Protein AF-A0A5A9W1K5-F1 (afdb_monomer)

Mean predicted aligned error: 18.34 Å

pLDDT: mean 73.05, std 19.68, range [39.56, 97.56]

Radius of gyration: 26.28 Å; Cα contacts (8 Å, |Δi|>4): 5; chains: 1; bounding box: 62×67×50 Å

Sequence (97 aa):
MNKVAFLPVAILVALSLGIASNTSAQTPSEHGLLKNKPLTQSEVWLRMQREGQQASPYIQQPSLKERERSFQRWLDSYQYPIPDNFDQKQGGSFSQN

InterPro domains:
  IPR022053 Protein of unknown function DUF3613 [PF12266] (35-90)

Solvent-accessible surface area (backbone atoms only — not comparable to full-atom values): 7142 Å² total; per-residue (Å²): 137,86,85,84,86,87,83,81,91,77,84,76,83,81,83,81,86,77,89,79,87,83,86,74,88,84,78,94,76,93,77,75,101,62,88,79,65,79,74,49,72,64,58,50,51,52,50,40,58,74,71,43,76,77,59,73,90,69,82,84,75,75,51,74,69,54,49,50,53,52,50,50,54,55,59,52,53,74,74,54,78,81,70,96,66,82,64,70,85,74,51,80,85,83,82,85,128

Structure (mmCIF, N/CA/C/O backbone):
data_AF-A0A5A9W1K5-F1
#
_entry.id   AF-A0A5A9W1K5-F1
#
loop_
_atom_site.group_PDB
_atom_site.id
_atom_site.type_symbol
_atom_site.label_atom_id
_atom_site.label_alt_id
_atom_site.label_comp_id
_atom_site.label_asym_id
_atom_site.label_entity_id
_atom_site.label_seq_id
_atom_site.pdbx_PDB_ins_code
_atom_site.Cartn_x
_atom_site.Cartn_y
_atom_site.Cartn_z
_atom_site.occupancy
_atom_site.B_iso_or_equiv
_atom_site.auth_seq_id
_atom_site.auth_comp_id
_atom_site.auth_asym_id
_atom_site.auth_atom_id
_atom_site.pdbx_PDB_model_num
ATOM 1 N N . MET A 1 1 ? 13.394 49.234 17.617 1.00 39.56 1 MET A N 1
ATOM 2 C CA . MET A 1 1 ? 12.549 48.082 18.006 1.00 39.56 1 MET A CA 1
ATOM 3 C C . MET A 1 1 ? 12.549 47.123 16.834 1.00 39.56 1 MET A C 1
ATOM 5 O O . MET A 1 1 ? 12.266 47.533 15.714 1.00 39.56 1 MET A O 1
ATOM 9 N N . ASN A 1 2 ? 13.066 45.924 17.077 1.00 41.09 2 ASN A N 1
ATOM 10 C CA . ASN A 1 2 ? 13.806 45.142 16.092 1.00 41.09 2 ASN A CA 1
ATOM 11 C C . ASN A 1 2 ? 12.880 44.239 15.275 1.00 41.09 2 ASN A C 1
ATOM 13 O O . ASN A 1 2 ? 12.024 43.552 15.826 1.00 41.09 2 ASN A O 1
ATOM 17 N N . LYS A 1 3 ? 13.072 44.259 13.954 1.00 49.94 3 LYS A N 1
ATOM 18 C CA . LYS A 1 3 ? 12.385 43.408 12.982 1.00 49.94 3 LYS A CA 1
ATOM 19 C C . LYS A 1 3 ? 13.081 42.045 12.968 1.00 49.94 3 LYS A C 1
ATOM 21 O O . LYS A 1 3 ? 14.277 41.997 12.698 1.00 49.94 3 LYS A O 1
ATOM 26 N N . VAL A 1 4 ? 12.360 40.959 13.239 1.00 58.03 4 VAL A N 1
ATOM 27 C CA . VAL A 1 4 ? 12.860 39.591 13.023 1.00 58.03 4 VAL A CA 1
ATOM 28 C C . VAL A 1 4 ? 12.336 39.090 11.684 1.00 58.03 4 VAL A C 1
ATOM 30 O O . VAL A 1 4 ? 11.137 38.905 11.494 1.00 58.03 4 VAL A O 1
ATOM 33 N N . ALA A 1 5 ? 13.265 38.956 10.743 1.00 53.41 5 ALA A N 1
ATOM 34 C CA . ALA A 1 5 ? 13.068 38.369 9.431 1.00 53.41 5 ALA A CA 1
ATOM 35 C C . ALA A 1 5 ? 13.050 36.837 9.543 1.00 53.41 5 ALA A C 1
ATOM 37 O O . ALA A 1 5 ? 13.918 36.259 10.191 1.00 53.41 5 ALA A O 1
ATOM 38 N N . PHE A 1 6 ? 12.099 36.187 8.876 1.00 54.22 6 PHE A N 1
ATOM 39 C CA . PHE A 1 6 ? 12.091 34.741 8.666 1.00 54.22 6 PHE A CA 1
ATOM 40 C C . PHE A 1 6 ? 11.853 34.460 7.190 1.00 54.22 6 PHE A C 1
ATOM 42 O O . PHE A 1 6 ? 10.749 34.678 6.714 1.00 54.22 6 PHE A O 1
ATOM 49 N N . LEU A 1 7 ? 12.886 33.982 6.501 1.00 43.25 7 LEU A N 1
ATOM 50 C CA . LEU A 1 7 ? 12.886 33.233 5.235 1.00 43.25 7 LEU A CA 1
ATOM 51 C C . LEU A 1 7 ? 14.323 32.676 5.069 1.00 43.25 7 LEU A C 1
ATOM 53 O O . LEU A 1 7 ? 15.249 33.296 5.596 1.00 43.25 7 LEU A O 1
ATOM 57 N N . PRO A 1 8 ? 14.601 31.653 4.239 1.00 47.78 8 PRO A N 1
ATOM 58 C CA . PRO A 1 8 ? 13.813 30.475 3.847 1.00 47.78 8 PRO A CA 1
ATOM 59 C C . PRO A 1 8 ? 14.668 29.177 3.890 1.00 47.78 8 PRO A C 1
ATOM 61 O O . PRO A 1 8 ? 15.855 29.204 3.574 1.00 47.78 8 PRO A O 1
ATOM 64 N N . VAL A 1 9 ? 14.093 28.002 4.178 1.00 42.78 9 VAL A N 1
ATOM 65 C CA . VAL A 1 9 ? 14.797 26.727 3.905 1.00 42.78 9 VAL A CA 1
ATOM 66 C C . VAL A 1 9 ? 14.386 26.239 2.521 1.00 42.78 9 VAL A C 1
ATOM 68 O O . VAL A 1 9 ? 13.379 25.560 2.342 1.00 42.78 9 VAL A O 1
ATOM 71 N N . ALA A 1 10 ? 15.169 26.664 1.533 1.00 43.44 10 ALA A N 1
ATOM 72 C CA . ALA A 1 10 ? 15.159 26.134 0.181 1.00 43.44 10 ALA A CA 1
ATOM 73 C C . ALA A 1 10 ? 15.711 24.698 0.192 1.00 43.44 10 ALA A C 1
ATOM 75 O O . ALA A 1 10 ? 16.857 24.466 0.575 1.00 43.44 10 ALA A O 1
ATOM 76 N N . ILE A 1 11 ? 14.893 23.733 -0.231 1.00 46.59 11 ILE A N 1
ATOM 77 C CA . ILE A 1 11 ? 15.328 22.357 -0.485 1.00 46.59 11 ILE A CA 1
ATOM 78 C C . ILE A 1 11 ? 16.075 22.364 -1.824 1.00 46.59 11 ILE A C 1
ATOM 80 O O . ILE A 1 11 ? 15.473 22.440 -2.894 1.00 46.59 11 ILE A O 1
ATOM 84 N N . LEU A 1 12 ? 17.405 22.355 -1.746 1.00 42.00 12 LEU A N 1
ATOM 85 C CA . LEU A 1 12 ? 18.311 22.236 -2.885 1.00 42.00 12 LEU A CA 1
ATOM 86 C C . LEU A 1 12 ? 18.260 20.811 -3.450 1.00 42.00 12 LEU A C 1
ATOM 88 O O . LEU A 1 12 ? 18.691 19.854 -2.810 1.00 42.00 12 LEU A O 1
ATOM 92 N N . VAL A 1 13 ? 17.763 20.692 -4.681 1.00 48.84 13 VAL A N 1
ATOM 93 C CA . VAL A 1 13 ? 17.937 19.520 -5.545 1.00 48.84 13 VAL A CA 1
ATOM 94 C C . VAL A 1 13 ? 19.413 19.440 -5.939 1.00 48.84 13 VAL A C 1
ATOM 96 O O . VAL A 1 13 ? 19.884 20.221 -6.763 1.00 48.84 13 VAL A O 1
ATOM 99 N N . ALA A 1 14 ? 20.155 18.504 -5.350 1.00 44.12 14 ALA A N 1
ATOM 100 C CA . ALA A 1 14 ? 21.509 18.172 -5.782 1.00 44.12 14 ALA A CA 1
ATOM 101 C C . ALA A 1 14 ? 21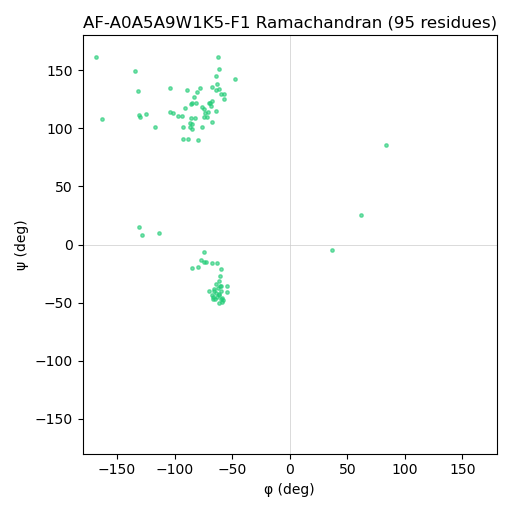.446 17.087 -6.868 1.00 44.12 14 ALA A C 1
ATOM 103 O O . ALA A 1 14 ? 21.434 15.891 -6.586 1.00 44.12 14 ALA A O 1
ATOM 104 N N . LEU A 1 15 ? 21.385 17.528 -8.125 1.00 48.62 15 LEU A N 1
ATOM 105 C CA . LEU A 1 15 ? 21.636 16.708 -9.307 1.00 48.62 15 LEU A CA 1
ATOM 106 C C . LEU A 1 15 ? 23.161 16.577 -9.476 1.00 48.62 15 LEU A C 1
ATOM 108 O O . LEU A 1 15 ? 23.791 17.421 -10.110 1.00 48.62 15 LEU A O 1
ATOM 112 N N . SER A 1 16 ? 23.778 15.560 -8.868 1.00 52.91 16 SER A N 1
ATOM 113 C CA . SER A 1 16 ? 25.203 15.266 -9.063 1.00 52.91 16 SER A CA 1
ATOM 114 C C . SER A 1 16 ? 25.408 14.369 -10.286 1.00 52.91 16 SER A C 1
ATOM 116 O O . SER A 1 16 ? 25.214 13.155 -10.268 1.00 52.91 16 SER A O 1
ATOM 118 N N . LEU A 1 17 ? 25.825 15.011 -11.374 1.00 57.94 17 LEU A N 1
ATOM 119 C CA . LEU A 1 17 ? 26.365 14.392 -12.575 1.00 57.94 17 LEU A CA 1
ATOM 120 C C . LEU A 1 17 ? 27.768 13.837 -12.266 1.00 57.94 17 LEU A C 1
ATOM 122 O O . LEU A 1 17 ? 28.707 14.603 -12.062 1.00 57.94 17 LEU A O 1
ATOM 126 N N . GLY A 1 18 ? 27.912 12.512 -12.216 1.00 46.16 18 GLY A N 1
ATOM 127 C CA . GLY A 1 18 ? 29.198 11.827 -12.066 1.00 46.16 18 GLY A CA 1
ATOM 128 C C . GLY A 1 18 ? 29.497 10.964 -13.286 1.00 46.16 18 GLY A C 1
ATOM 129 O O . GLY A 1 18 ? 28.961 9.866 -13.410 1.00 46.16 18 GLY A O 1
ATOM 130 N N . ILE A 1 19 ? 30.347 11.452 -14.191 1.00 54.34 19 ILE A N 1
ATOM 131 C CA . ILE A 1 19 ? 30.910 10.651 -15.285 1.00 54.34 19 ILE A CA 1
ATOM 132 C C . ILE A 1 19 ? 32.164 9.966 -14.730 1.00 54.34 19 ILE A C 1
ATOM 134 O O . ILE A 1 19 ? 33.188 10.617 -14.541 1.00 54.34 19 ILE A O 1
ATOM 138 N N . ALA A 1 20 ? 32.084 8.665 -14.447 1.00 53.56 20 ALA A N 1
ATOM 139 C CA . ALA A 1 20 ? 33.247 7.837 -14.138 1.00 53.56 20 ALA A CA 1
ATOM 140 C C . ALA A 1 20 ? 33.579 6.964 -15.358 1.00 53.56 20 ALA A C 1
ATOM 142 O O . ALA A 1 20 ? 32.792 6.109 -15.763 1.00 53.56 20 ALA A O 1
ATOM 143 N N . SER A 1 21 ? 34.737 7.219 -15.967 1.00 51.03 21 SER A N 1
ATOM 144 C CA . SER A 1 21 ? 35.294 6.409 -17.050 1.00 51.03 21 SER A CA 1
ATOM 145 C C . SER A 1 21 ? 35.840 5.101 -16.478 1.00 51.03 21 SER A C 1
ATOM 147 O O . SER A 1 21 ? 36.866 5.098 -15.801 1.00 51.03 21 SER A O 1
ATOM 149 N N . ASN A 1 22 ? 35.182 3.982 -16.771 1.00 59.78 22 ASN A N 1
ATOM 150 C CA . ASN A 1 22 ? 35.653 2.661 -16.366 1.00 59.78 22 ASN A CA 1
ATOM 151 C C . ASN A 1 22 ? 36.497 2.072 -17.507 1.00 59.78 22 ASN A C 1
ATOM 153 O O . ASN A 1 22 ? 35.939 1.581 -18.485 1.00 59.78 22 ASN A O 1
ATOM 157 N N . THR A 1 23 ? 37.830 2.115 -17.395 1.00 55.34 23 THR A N 1
ATOM 158 C CA . THR A 1 23 ? 38.700 1.222 -18.176 1.00 55.34 23 THR A CA 1
ATOM 159 C C . THR A 1 23 ? 38.991 0.002 -17.309 1.00 55.34 23 THR A C 1
ATOM 161 O O . THR A 1 23 ? 39.658 0.093 -16.280 1.00 55.34 23 THR A O 1
ATOM 164 N N . SER A 1 24 ? 38.437 -1.144 -17.685 1.00 54.38 24 SER A N 1
ATOM 165 C CA . SER A 1 24 ? 38.762 -2.437 -17.090 1.00 54.38 24 SER A CA 1
ATOM 166 C C . SER A 1 24 ? 39.188 -3.380 -18.210 1.00 54.38 24 SER A C 1
ATOM 168 O O . SER A 1 24 ? 38.411 -3.729 -19.098 1.00 54.38 24 SER A O 1
ATOM 170 N N . ALA A 1 25 ? 40.473 -3.733 -18.183 1.00 44.31 25 ALA A N 1
ATOM 171 C CA . ALA A 1 25 ? 41.087 -4.697 -19.082 1.00 44.31 25 ALA A CA 1
ATOM 172 C C . ALA A 1 25 ? 40.397 -6.065 -18.942 1.00 44.31 25 ALA A C 1
ATOM 174 O O . ALA A 1 25 ? 40.192 -6.566 -17.836 1.00 44.31 25 ALA A O 1
ATOM 175 N N . GLN A 1 26 ? 40.010 -6.639 -20.079 1.00 49.62 26 GLN A N 1
ATOM 176 C CA . GLN A 1 26 ? 39.248 -7.880 -20.192 1.00 49.62 26 GLN A CA 1
ATOM 177 C C . GLN A 1 26 ? 40.160 -9.103 -20.032 1.00 49.62 26 GLN A C 1
ATOM 179 O O . GLN A 1 26 ? 41.174 -9.212 -2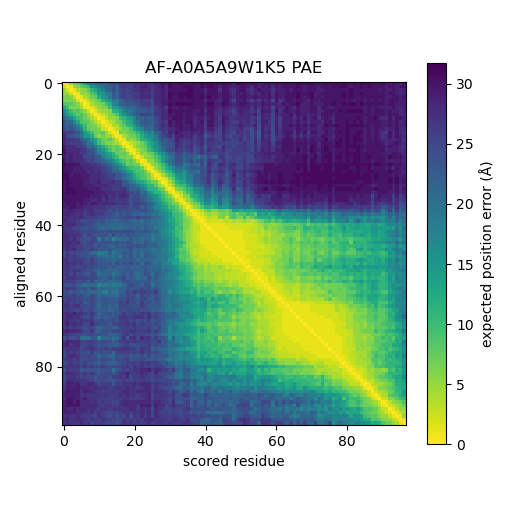0.718 1.00 49.62 26 GLN A O 1
ATOM 184 N N . THR A 1 27 ? 39.763 -10.061 -19.191 1.00 44.88 27 THR A N 1
ATOM 185 C CA . THR A 1 27 ? 40.246 -11.449 -19.253 1.00 44.88 27 THR A CA 1
ATOM 186 C C . THR A 1 27 ? 39.162 -12.339 -19.878 1.00 44.88 27 THR A C 1
ATOM 188 O O . THR A 1 27 ? 37.980 -12.202 -19.540 1.00 44.88 27 THR A O 1
ATOM 191 N N . PRO A 1 28 ? 39.513 -13.227 -20.828 1.00 50.00 28 PRO A N 1
ATOM 192 C CA . PRO A 1 28 ? 38.537 -13.943 -21.632 1.00 50.00 28 PRO A CA 1
ATOM 193 C C . PRO A 1 28 ? 38.082 -15.207 -20.899 1.00 50.00 28 PRO A C 1
ATOM 195 O O . PRO A 1 28 ? 38.871 -16.091 -20.584 1.00 50.00 28 PRO A O 1
ATOM 198 N N . SER A 1 29 ? 36.784 -15.305 -20.639 1.00 50.38 29 SER A N 1
ATOM 199 C CA . SER A 1 29 ? 36.126 -16.574 -20.332 1.00 50.38 29 SER A CA 1
ATOM 200 C C . SER A 1 29 ? 34.890 -16.673 -21.213 1.00 50.38 29 SER A C 1
ATOM 202 O O . SER A 1 29 ? 33.951 -15.879 -21.113 1.00 50.38 29 SER A O 1
ATOM 204 N N . GLU A 1 30 ? 34.935 -17.606 -22.154 1.00 53.00 30 GLU A N 1
ATOM 205 C CA . GLU A 1 30 ? 33.886 -17.857 -23.131 1.00 53.00 30 GLU A CA 1
ATOM 206 C C . GLU A 1 30 ? 32.704 -18.564 -22.472 1.00 53.00 30 GLU A C 1
ATOM 208 O O . GLU A 1 30 ? 32.849 -19.675 -21.991 1.00 53.00 30 GLU A O 1
ATOM 213 N N . HIS A 1 31 ? 31.543 -17.903 -22.444 1.00 44.16 31 HIS A N 1
ATOM 214 C CA . HIS A 1 31 ? 30.219 -18.528 -22.348 1.00 44.16 31 HIS A CA 1
ATOM 215 C C . HIS A 1 31 ? 29.158 -17.490 -22.775 1.00 44.16 31 HIS A C 1
ATOM 217 O O . HIS A 1 31 ? 28.900 -16.526 -22.055 1.00 44.16 31 HIS A O 1
ATOM 223 N N . GLY A 1 32 ? 28.572 -17.703 -23.963 1.00 50.22 32 GLY A N 1
ATOM 224 C CA . GLY A 1 32 ? 27.183 -17.367 -24.315 1.00 50.22 32 GLY A CA 1
ATOM 225 C C . GLY A 1 32 ? 26.839 -15.940 -24.767 1.00 50.22 32 GLY A C 1
ATOM 226 O O . GLY A 1 32 ? 26.370 -15.157 -23.953 1.00 50.22 32 GLY A O 1
ATOM 227 N N . LEU A 1 33 ? 27.011 -15.656 -26.070 1.00 58.75 33 LEU A N 1
ATOM 228 C CA . LEU A 1 33 ? 26.265 -14.785 -27.025 1.00 58.75 33 LEU A CA 1
ATOM 229 C C . LEU A 1 33 ? 25.626 -13.425 -26.631 1.00 58.75 33 LEU A C 1
ATOM 231 O O . LEU A 1 33 ? 25.157 -12.721 -27.519 1.00 58.75 33 LEU A O 1
ATOM 235 N N . LEU A 1 34 ? 25.627 -12.994 -25.372 1.00 55.47 34 LEU A N 1
ATOM 236 C CA . LEU A 1 34 ? 25.018 -11.736 -24.910 1.00 55.47 34 LEU A CA 1
ATOM 237 C C . LEU A 1 34 ? 25.965 -10.904 -24.034 1.00 55.47 34 LEU A C 1
ATOM 239 O O . LEU A 1 34 ? 25.525 -9.983 -23.352 1.00 55.47 34 LEU A O 1
ATOM 243 N N . LYS A 1 35 ? 27.269 -11.204 -24.030 1.00 52.22 35 LYS A N 1
ATOM 244 C CA . LYS A 1 35 ? 28.216 -10.563 -23.101 1.00 52.22 35 LYS A CA 1
ATOM 245 C C . LYS A 1 35 ? 28.449 -9.066 -23.347 1.00 52.22 35 LYS A C 1
ATOM 247 O O . LYS A 1 35 ? 28.933 -8.392 -22.444 1.00 52.22 35 LYS A O 1
ATOM 252 N N . ASN A 1 36 ? 28.067 -8.532 -24.511 1.00 58.19 36 ASN A N 1
ATOM 253 C CA . ASN A 1 36 ? 28.484 -7.187 -24.927 1.00 58.19 36 ASN A CA 1
ATOM 254 C C . ASN A 1 36 ? 27.326 -6.268 -25.351 1.00 58.19 36 ASN A C 1
ATOM 256 O O . ASN A 1 36 ? 27.583 -5.182 -25.868 1.00 58.19 36 ASN A O 1
ATOM 260 N N . LYS A 1 37 ? 26.057 -6.660 -25.156 1.00 68.38 37 LYS A N 1
ATOM 261 C CA . LYS A 1 37 ? 24.951 -5.718 -25.376 1.00 68.38 37 LYS A CA 1
ATOM 262 C C . LYS A 1 37 ? 24.919 -4.760 -24.178 1.00 68.38 37 LYS A C 1
ATOM 264 O O . LYS A 1 37 ? 24.719 -5.239 -23.058 1.00 68.38 37 LYS A O 1
ATOM 269 N N . PRO A 1 38 ? 25.113 -3.441 -24.367 1.00 72.25 38 PRO A N 1
ATOM 270 C CA . PRO A 1 38 ? 24.872 -2.499 -23.286 1.00 72.25 38 PRO A CA 1
ATOM 271 C C . PRO A 1 38 ? 23.427 -2.680 -22.823 1.00 72.25 38 PRO A C 1
ATOM 273 O O . PRO A 1 38 ? 22.511 -2.720 -23.649 1.00 72.25 38 PRO A O 1
ATOM 276 N N . LEU A 1 39 ? 23.237 -2.844 -21.513 1.00 79.12 39 LEU A N 1
ATOM 277 C CA . LEU A 1 39 ? 21.900 -2.962 -20.947 1.00 79.12 39 LEU A CA 1
ATOM 278 C C . LEU A 1 39 ? 21.110 -1.722 -21.347 1.00 79.12 39 LEU A C 1
ATOM 280 O O . LEU A 1 39 ? 21.533 -0.591 -21.106 1.00 79.12 39 LEU A O 1
ATOM 284 N N . THR A 1 40 ? 19.959 -1.945 -21.962 1.00 90.06 40 THR A N 1
ATOM 285 C CA . THR A 1 40 ? 19.000 -0.868 -22.179 1.00 90.06 40 THR A CA 1
ATOM 286 C C . THR A 1 40 ? 18.558 -0.329 -20.820 1.00 90.06 40 THR A C 1
ATOM 288 O O . THR A 1 40 ? 18.519 -1.060 -19.827 1.00 90.06 40 THR A O 1
ATOM 291 N N . GLN A 1 41 ? 18.184 0.948 -20.757 1.00 90.00 41 GLN A N 1
ATOM 292 C CA . GLN A 1 41 ? 17.675 1.545 -19.521 1.00 90.00 41 GLN A CA 1
ATOM 293 C C . GLN A 1 41 ? 16.486 0.749 -18.949 1.00 90.00 41 GLN A C 1
ATOM 295 O O . GLN A 1 41 ? 16.388 0.558 -17.739 1.00 90.00 41 GLN A O 1
ATOM 300 N N . SER A 1 42 ? 15.644 0.193 -19.824 1.00 91.62 42 SER A N 1
ATOM 301 C CA . SER A 1 42 ? 14.540 -0.692 -19.453 1.00 91.62 42 SER A CA 1
ATOM 302 C C . SER A 1 42 ? 15.014 -1.988 -18.785 1.00 91.62 42 SER A C 1
ATOM 304 O O . SER A 1 42 ? 14.476 -2.369 -17.750 1.00 91.62 42 SER A O 1
ATOM 306 N N . GLU A 1 43 ? 16.046 -2.653 -19.316 1.00 92.50 43 GLU A N 1
ATOM 307 C CA . GLU A 1 43 ? 16.624 -3.863 -18.705 1.00 92.50 43 GLU A CA 1
ATOM 308 C C . GLU A 1 43 ? 17.250 -3.564 -17.330 1.00 92.50 43 GLU A C 1
ATOM 310 O O . GLU A 1 43 ? 17.167 -4.391 -16.417 1.00 92.50 43 GLU A O 1
ATOM 315 N N . VAL A 1 44 ? 17.832 -2.372 -17.151 1.00 92.56 44 VAL A N 1
ATOM 316 C CA . VAL A 1 44 ? 18.340 -1.909 -15.848 1.00 92.56 44 VAL A CA 1
ATOM 317 C C . VAL A 1 44 ? 17.197 -1.736 -14.848 1.00 92.56 44 VAL A C 1
ATOM 319 O O . VAL A 1 44 ? 17.290 -2.238 -13.728 1.00 92.56 44 VAL A O 1
ATOM 322 N N . TRP A 1 45 ? 16.099 -1.087 -15.243 1.00 91.62 45 TRP A N 1
ATOM 323 C CA . TRP A 1 45 ? 14.933 -0.903 -14.374 1.00 91.62 45 TRP A CA 1
ATOM 324 C C . TRP A 1 45 ? 14.263 -2.225 -14.008 1.00 91.62 45 TRP A C 1
ATOM 326 O O . TRP A 1 45 ? 13.934 -2.438 -12.842 1.00 91.62 45 TRP A O 1
ATOM 336 N N . LEU A 1 46 ? 14.131 -3.147 -14.964 1.00 92.94 46 LEU A N 1
ATOM 337 C CA . LEU A 1 46 ? 13.593 -4.484 -14.702 1.00 92.94 46 LEU A CA 1
ATOM 338 C C . LEU A 1 46 ? 14.456 -5.250 -13.700 1.00 92.94 46 LEU A C 1
ATOM 340 O O . LEU A 1 46 ? 13.933 -5.880 -12.781 1.00 92.94 46 LEU A O 1
ATOM 344 N N . ARG A 1 47 ? 15.783 -5.166 -13.837 1.00 93.44 47 ARG A N 1
A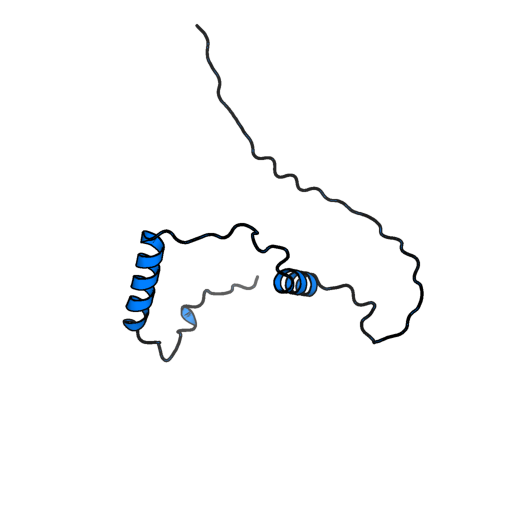TOM 345 C CA . ARG A 1 47 ? 16.710 -5.765 -12.873 1.00 93.44 47 ARG A CA 1
ATOM 346 C C . ARG A 1 47 ? 16.530 -5.155 -11.483 1.00 93.44 47 ARG A C 1
ATOM 348 O O . ARG A 1 47 ? 16.351 -5.891 -10.525 1.00 93.44 47 ARG A O 1
ATOM 355 N N . MET A 1 48 ? 16.531 -3.833 -11.376 1.00 92.75 48 MET A N 1
ATOM 356 C CA . MET A 1 48 ? 16.385 -3.101 -10.115 1.00 92.75 48 MET A CA 1
ATOM 357 C C . MET A 1 48 ? 15.063 -3.405 -9.393 1.00 92.75 48 MET A C 1
ATOM 359 O O . MET A 1 48 ? 15.066 -3.578 -8.174 1.00 92.75 48 MET A O 1
ATOM 363 N N . GLN A 1 49 ? 13.953 -3.521 -10.133 1.00 91.69 49 GLN A N 1
ATOM 364 C CA . GLN A 1 49 ? 12.651 -3.925 -9.588 1.00 91.69 49 GLN A CA 1
ATOM 365 C C . GLN A 1 49 ? 12.657 -5.376 -9.107 1.00 91.69 49 GLN A C 1
ATOM 367 O O . GLN A 1 49 ? 12.222 -5.644 -7.990 1.00 91.69 49 GLN A O 1
ATOM 372 N N . ARG A 1 50 ? 13.187 -6.303 -9.918 1.00 93.19 50 ARG A N 1
ATOM 373 C CA . ARG A 1 50 ? 13.287 -7.727 -9.563 1.00 93.19 50 ARG A CA 1
ATOM 374 C C . ARG A 1 50 ? 14.110 -7.941 -8.297 1.00 93.19 50 ARG A C 1
ATOM 376 O O . ARG A 1 50 ? 13.700 -8.697 -7.429 1.00 93.19 50 ARG A O 1
ATOM 383 N N . GLU A 1 51 ? 15.259 -7.278 -8.204 1.00 94.88 51 GLU A N 1
ATOM 384 C CA . GLU A 1 51 ? 16.134 -7.362 -7.031 1.00 94.88 51 GLU A CA 1
ATOM 385 C C . GLU A 1 51 ? 15.584 -6.583 -5.823 1.00 94.88 51 GLU A C 1
ATOM 387 O O . GLU A 1 51 ? 16.181 -6.614 -4.751 1.00 94.88 51 GLU A O 1
ATOM 392 N N . GLY A 1 52 ? 14.486 -5.835 -5.979 1.00 91.25 52 GLY A N 1
ATOM 393 C CA . GLY A 1 52 ? 13.916 -5.031 -4.901 1.00 91.25 52 GLY A CA 1
ATOM 394 C C . GLY A 1 52 ? 14.864 -3.947 -4.382 1.00 91.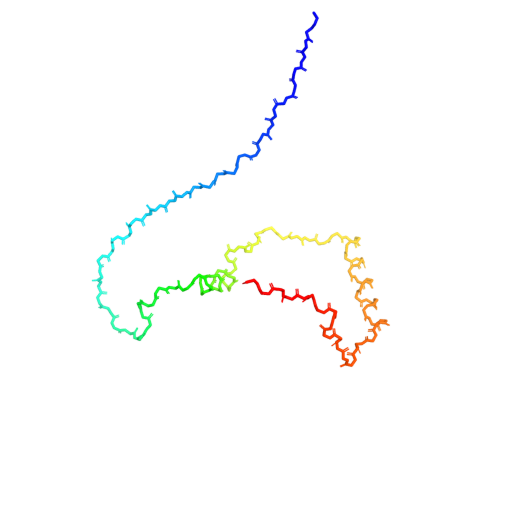25 52 GLY A C 1
ATOM 395 O O . GLY A 1 52 ? 14.728 -3.518 -3.242 1.00 91.25 52 GLY A O 1
ATOM 396 N N . GLN A 1 53 ? 15.813 -3.468 -5.195 1.00 90.81 53 GLN A N 1
ATOM 397 C CA . GLN A 1 53 ? 16.864 -2.533 -4.756 1.00 90.81 53 GLN A CA 1
ATOM 398 C C . GLN A 1 53 ? 16.331 -1.176 -4.275 1.00 90.81 53 GLN A C 1
ATOM 400 O O . GLN A 1 53 ? 17.067 -0.418 -3.649 1.00 90.81 53 GLN A O 1
ATOM 405 N N . GLN A 1 54 ? 15.077 -0.835 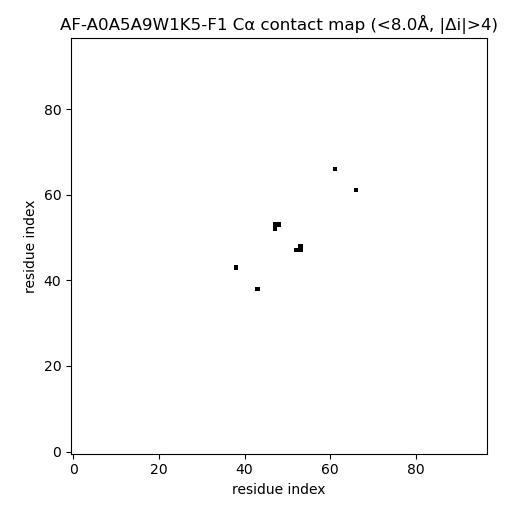-4.586 1.00 87.88 54 GLN A N 1
ATOM 406 C CA . GLN A 1 54 ? 14.387 0.360 -4.076 1.00 87.88 54 GLN A CA 1
ATOM 407 C C . GLN A 1 54 ? 13.213 0.036 -3.155 1.00 87.88 54 GLN A C 1
ATOM 409 O O . GLN A 1 54 ? 12.416 0.921 -2.845 1.00 87.88 54 GLN A O 1
ATOM 414 N N . ALA A 1 55 ? 13.058 -1.222 -2.740 1.00 87.69 55 ALA A N 1
ATOM 415 C CA . ALA A 1 55 ? 12.072 -1.546 -1.728 1.00 87.69 55 ALA A CA 1
ATOM 416 C C . ALA A 1 55 ? 12.428 -0.795 -0.437 1.00 87.69 55 ALA A C 1
ATOM 418 O O . ALA A 1 55 ? 13.586 -0.765 -0.017 1.00 87.69 55 ALA A O 1
ATOM 419 N N . SER A 1 56 ? 11.433 -0.161 0.185 1.00 88.75 56 SER A N 1
ATOM 420 C CA . SER A 1 56 ? 11.651 0.513 1.463 1.00 88.75 56 SER A CA 1
ATOM 421 C C . SER A 1 56 ? 12.031 -0.517 2.531 1.00 88.75 56 SER A C 1
ATOM 423 O O . SER A 1 56 ? 11.330 -1.522 2.665 1.00 88.75 56 SER A O 1
ATOM 425 N N . PRO A 1 57 ? 13.077 -0.270 3.339 1.00 89.62 57 PRO A N 1
ATOM 426 C CA . PRO A 1 57 ? 13.397 -1.132 4.473 1.00 89.62 57 PRO A CA 1
ATOM 427 C C . PRO A 1 57 ? 12.394 -0.971 5.627 1.00 89.62 57 PRO A C 1
ATOM 429 O O . PRO A 1 57 ? 12.371 -1.789 6.544 1.00 89.62 57 PRO A O 1
ATOM 432 N N . TYR A 1 58 ? 11.574 0.087 5.614 1.00 92.06 58 TYR A N 1
ATOM 433 C CA . TYR A 1 58 ? 10.597 0.357 6.663 1.00 92.06 58 TYR A CA 1
ATOM 434 C C . TYR A 1 58 ? 9.246 -0.287 6.347 1.00 92.06 58 TYR A C 1
ATOM 436 O O . TYR A 1 58 ? 8.568 0.077 5.380 1.00 92.06 58 TYR A O 1
ATOM 444 N N . ILE A 1 59 ? 8.834 -1.211 7.214 1.00 88.88 59 ILE A N 1
ATOM 445 C CA . ILE A 1 59 ? 7.538 -1.884 7.134 1.00 88.88 59 ILE A CA 1
ATOM 446 C C . ILE A 1 59 ? 6.444 -0.904 7.566 1.00 88.88 59 ILE A C 1
ATOM 448 O O . ILE A 1 59 ? 6.344 -0.531 8.733 1.00 88.88 59 ILE A O 1
ATOM 452 N N . GLN A 1 60 ? 5.590 -0.518 6.622 1.00 86.75 60 GLN A N 1
ATOM 453 C CA . GLN A 1 60 ? 4.429 0.327 6.886 1.00 86.75 60 GLN A CA 1
ATOM 454 C C . GLN A 1 60 ? 3.268 -0.558 7.342 1.00 86.75 60 GLN A C 1
ATOM 456 O O . GLN A 1 60 ? 2.611 -1.209 6.530 1.00 86.75 60 GLN A O 1
ATOM 461 N N . GLN A 1 61 ? 3.040 -0.623 8.654 1.00 91.19 61 GLN A N 1
ATOM 462 C CA . GLN A 1 61 ? 1.902 -1.354 9.202 1.00 91.19 61 GLN A CA 1
ATOM 463 C C . GLN A 1 61 ? 0.647 -0.474 9.161 1.00 91.19 61 GLN A C 1
ATOM 465 O O . GLN A 1 61 ? 0.679 0.637 9.695 1.00 91.19 61 GLN A O 1
ATOM 470 N N . PRO A 1 62 ? -0.468 -0.946 8.574 1.00 88.50 62 PRO A N 1
ATOM 471 C CA . PRO A 1 62 ? -1.700 -0.175 8.557 1.00 88.50 62 PRO A CA 1
ATOM 472 C C . PRO A 1 62 ? -2.257 -0.046 9.976 1.00 88.50 62 PRO A C 1
ATOM 474 O O . PRO A 1 62 ? -2.341 -1.033 10.719 1.00 88.50 62 PRO A O 1
ATOM 477 N N . SER A 1 63 ? -2.695 1.162 10.328 1.00 93.94 63 SER A N 1
ATOM 478 C CA . SER A 1 63 ? -3.460 1.397 11.552 1.00 93.94 63 SER A CA 1
ATOM 479 C C . SER A 1 63 ? -4.788 0.628 11.523 1.00 93.94 63 SER A C 1
ATOM 481 O O . SER A 1 63 ? -5.283 0.240 10.461 1.00 93.94 63 SER A O 1
ATOM 483 N N . LEU A 1 64 ? -5.418 0.430 12.688 1.00 95.00 64 LEU A N 1
ATOM 484 C CA . LEU A 1 64 ? -6.718 -0.255 12.772 1.00 95.00 64 LEU A CA 1
ATOM 485 C C . LEU A 1 64 ? -7.776 0.394 11.867 1.00 95.00 64 LEU A C 1
ATOM 487 O O . LEU A 1 64 ? -8.510 -0.302 11.172 1.00 95.00 64 LEU A O 1
ATOM 491 N N . LYS A 1 65 ? -7.807 1.731 11.819 1.00 96.06 65 LYS A N 1
ATOM 492 C CA . LYS A 1 65 ? -8.750 2.494 10.992 1.00 96.06 65 LYS A CA 1
ATOM 493 C C . LYS A 1 65 ? -8.518 2.286 9.495 1.00 96.06 65 LYS A C 1
ATOM 495 O O . LYS A 1 65 ? -9.474 2.209 8.728 1.00 96.06 65 LYS A O 1
ATOM 500 N N . GLU A 1 66 ? -7.262 2.230 9.065 1.00 96.25 66 GLU A N 1
ATOM 501 C CA . GLU A 1 66 ? -6.918 1.997 7.658 1.00 96.25 66 GLU A CA 1
ATOM 502 C C . GLU A 1 66 ? -7.229 0.567 7.240 1.00 96.25 66 GLU A C 1
ATOM 504 O O . GLU A 1 66 ? -7.778 0.367 6.157 1.00 96.25 66 GLU A O 1
ATOM 509 N N . ARG A 1 67 ? -6.950 -0.403 8.118 1.00 95.94 67 ARG A N 1
ATOM 510 C CA . ARG A 1 67 ? -7.318 -1.804 7.909 1.00 95.94 67 ARG A CA 1
ATOM 511 C C . ARG A 1 67 ? -8.828 -1.951 7.741 1.00 95.94 67 ARG A C 1
ATOM 513 O O . ARG A 1 67 ? -9.263 -2.517 6.742 1.00 95.94 67 ARG A O 1
ATOM 520 N N . GLU A 1 68 ? -9.616 -1.358 8.635 1.00 97.56 68 GLU A N 1
ATOM 521 C CA . GLU A 1 68 ? -11.078 -1.376 8.529 1.00 97.56 68 GLU A CA 1
ATOM 522 C C . GLU A 1 68 ? -11.555 -0.733 7.222 1.00 97.56 68 GLU A C 1
ATOM 524 O O . GLU A 1 68 ? -12.324 -1.322 6.474 1.00 97.56 68 GLU A O 1
ATOM 529 N N . ARG A 1 69 ? -11.024 0.442 6.862 1.00 97.31 69 ARG A N 1
ATOM 530 C CA . ARG A 1 69 ? -11.392 1.103 5.602 1.00 97.31 69 ARG A CA 1
ATOM 531 C C . ARG A 1 69 ? -11.013 0.272 4.371 1.00 97.31 69 ARG A C 1
ATOM 533 O O . ARG A 1 69 ? -11.746 0.289 3.387 1.00 97.31 69 ARG A O 1
ATOM 540 N N . SER A 1 70 ? -9.873 -0.421 4.387 1.00 96.00 70 SER A N 1
ATOM 541 C CA . SER A 1 70 ? -9.503 -1.334 3.297 1.00 96.00 70 SER A CA 1
ATOM 542 C C . SER A 1 70 ? -10.453 -2.524 3.197 1.00 96.00 70 SER A C 1
ATOM 544 O O . SER A 1 70 ? -10.824 -2.898 2.089 1.00 96.00 70 SER A O 1
ATOM 546 N N . PHE A 1 71 ? -10.903 -3.055 4.336 1.00 96.81 71 PHE A N 1
ATOM 547 C CA . PHE A 1 71 ? -11.867 -4.146 4.386 1.00 96.81 71 PHE A CA 1
ATOM 548 C C . PHE A 1 71 ? -13.236 -3.713 3.855 1.00 96.81 71 PHE A C 1
ATOM 550 O O . PHE A 1 71 ? -13.789 -4.388 2.995 1.00 96.81 71 PHE A O 1
ATOM 557 N N . GLN A 1 72 ? -13.724 -2.538 4.262 1.00 97.19 72 GLN A N 1
ATOM 558 C CA . GLN A 1 72 ? -14.960 -1.963 3.723 1.00 97.19 72 GLN A CA 1
ATOM 559 C C . GLN A 1 72 ? -14.885 -1.780 2.202 1.00 97.19 72 GLN A C 1
ATOM 561 O O . GLN A 1 72 ? -15.753 -2.267 1.494 1.00 97.19 72 GLN A O 1
ATOM 566 N N . ARG A 1 73 ? -13.797 -1.203 1.668 1.00 96.81 73 ARG A N 1
ATOM 567 C CA . ARG A 1 73 ? -13.614 -1.073 0.205 1.00 96.81 73 ARG A CA 1
ATOM 568 C C . ARG A 1 73 ? -13.605 -2.414 -0.521 1.00 96.81 73 ARG A C 1
ATOM 570 O O . ARG A 1 73 ? -14.057 -2.502 -1.658 1.00 96.81 73 ARG A O 1
ATOM 577 N N . TRP A 1 74 ? -13.044 -3.440 0.109 1.00 94.94 74 TRP A N 1
ATOM 578 C CA . TRP A 1 74 ? -13.053 -4.783 -0.449 1.00 94.94 74 TRP A CA 1
ATOM 579 C C . TRP A 1 74 ? -14.475 -5.353 -0.486 1.00 94.94 74 TRP A C 1
ATOM 581 O O . TRP A 1 74 ? -14.886 -5.865 -1.523 1.00 94.94 74 TRP A O 1
ATOM 591 N N . LEU A 1 75 ? -15.258 -5.183 0.581 1.00 96.38 75 LEU A N 1
ATOM 592 C CA . LEU A 1 75 ? -16.675 -5.555 0.589 1.00 96.38 75 LEU A CA 1
ATOM 593 C C . LEU A 1 75 ? -17.480 -4.771 -0.459 1.00 96.38 75 LEU A C 1
ATOM 595 O O . LEU A 1 75 ? -18.261 -5.366 -1.200 1.00 96.38 75 LEU A O 1
ATOM 599 N N . ASP A 1 76 ? -17.237 -3.467 -0.578 1.00 95.81 76 ASP A N 1
ATOM 600 C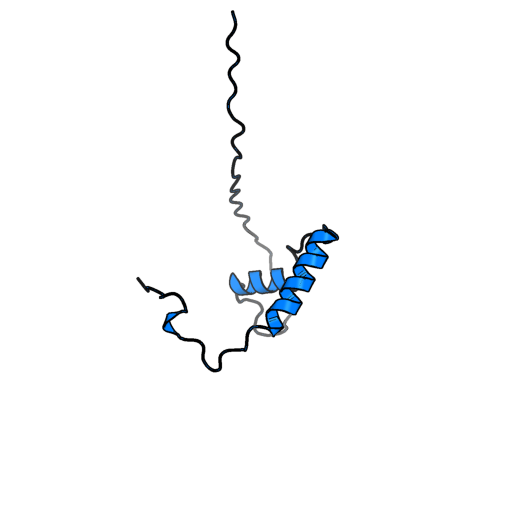 CA . ASP A 1 76 ? -17.885 -2.602 -1.566 1.00 95.81 76 ASP A CA 1
ATOM 601 C C . ASP A 1 76 ? -17.578 -3.045 -3.001 1.00 95.81 76 ASP A C 1
ATOM 603 O O . ASP A 1 76 ? -18.428 -2.912 -3.876 1.00 95.81 76 ASP A O 1
ATOM 607 N N . SER A 1 77 ? -16.398 -3.623 -3.263 1.00 90.06 77 SER A N 1
ATOM 608 C CA . SER A 1 77 ? -16.023 -4.087 -4.607 1.00 90.06 77 SER A CA 1
ATOM 609 C C . SER A 1 77 ? -16.958 -5.165 -5.164 1.00 90.06 77 SER A C 1
ATOM 611 O O . SER A 1 77 ? -17.142 -5.237 -6.374 1.00 90.06 77 SER A O 1
ATOM 613 N N . TYR A 1 78 ? -17.611 -5.945 -4.297 1.00 91.56 78 TYR A N 1
ATOM 614 C CA . TYR A 1 78 ? -18.592 -6.953 -4.707 1.00 91.56 78 TYR A CA 1
ATOM 615 C C . TYR A 1 78 ? -19.952 -6.365 -5.091 1.00 91.56 78 TYR A C 1
ATOM 617 O O . TYR A 1 78 ? -20.775 -7.066 -5.674 1.00 91.56 78 TYR A O 1
ATOM 625 N N . GLN A 1 79 ? -20.211 -5.096 -4.768 1.00 94.12 79 GLN A N 1
ATOM 626 C CA . GLN A 1 79 ? -21.461 -4.426 -5.127 1.00 94.12 79 GLN A CA 1
ATOM 627 C C . GLN A 1 79 ? -21.461 -3.945 -6.582 1.00 94.12 79 GLN A C 1
ATOM 629 O O . GLN A 1 79 ? -22.527 -3.698 -7.146 1.00 94.12 79 GLN A O 1
ATOM 634 N N . TYR A 1 80 ? -20.282 -3.815 -7.194 1.00 86.50 80 TYR A N 1
ATOM 635 C CA . TYR A 1 80 ? -20.134 -3.323 -8.556 1.00 86.50 80 TYR A CA 1
ATOM 636 C C . TYR A 1 80 ? -19.896 -4.502 -9.507 1.00 86.50 80 TYR A C 1
ATOM 638 O O . TYR A 1 80 ? -18.853 -5.153 -9.416 1.00 86.50 80 TYR A O 1
ATOM 646 N N . PRO A 1 81 ? -20.834 -4.806 -10.423 1.00 85.88 81 PRO A N 1
ATOM 647 C CA . PRO A 1 81 ? -20.623 -5.858 -11.406 1.00 85.88 81 PRO A CA 1
ATOM 648 C C . PRO A 1 81 ? -19.460 -5.490 -12.330 1.00 85.88 81 PRO A C 1
ATOM 650 O O . PRO A 1 81 ? -19.270 -4.323 -12.682 1.00 85.88 81 PRO A O 1
ATOM 653 N N . ILE A 1 82 ? -18.695 -6.500 -12.743 1.00 83.00 82 ILE A N 1
ATOM 654 C CA . ILE A 1 82 ? -17.661 -6.330 -13.764 1.00 83.00 82 ILE A CA 1
ATOM 655 C C . ILE A 1 82 ? -18.377 -6.020 -15.086 1.00 83.00 82 ILE A C 1
ATOM 657 O O . ILE A 1 82 ? -19.227 -6.812 -15.494 1.00 83.00 82 ILE A O 1
ATOM 661 N N . PRO A 1 83 ? -18.075 -4.895 -15.756 1.00 85.19 83 PRO A N 1
ATOM 662 C CA . PRO A 1 83 ? -18.643 -4.611 -17.066 1.00 85.19 83 PRO A CA 1
ATOM 663 C C . PRO A 1 83 ? -18.185 -5.654 -18.087 1.00 85.19 83 PRO A C 1
ATOM 665 O O . PRO A 1 83 ? -16.999 -5.983 -18.130 1.00 85.19 83 PRO A O 1
ATOM 668 N N . ASP A 1 84 ? -19.091 -6.113 -18.953 1.00 85.69 84 ASP A N 1
ATOM 669 C CA . ASP A 1 84 ? -18.739 -7.029 -20.049 1.00 85.69 84 ASP A CA 1
ATOM 670 C C . ASP A 1 84 ? -17.712 -6.394 -21.001 1.00 85.69 84 ASP A C 1
ATOM 672 O O . ASP A 1 84 ? -16.800 -7.053 -21.502 1.00 85.69 84 ASP A O 1
ATOM 676 N N . ASN A 1 85 ? -17.841 -5.078 -21.212 1.00 83.38 85 ASN A N 1
ATOM 677 C CA . ASN A 1 85 ? -17.024 -4.308 -22.136 1.00 83.38 85 ASN A CA 1
ATOM 678 C C . ASN A 1 85 ? -16.517 -3.042 -21.432 1.00 83.38 85 ASN A C 1
ATOM 680 O O . ASN A 1 85 ? -17.303 -2.285 -20.857 1.00 83.38 85 ASN A O 1
ATOM 684 N N . PHE A 1 86 ? -15.222 -2.752 -21.546 1.00 77.94 86 PHE A N 1
ATOM 685 C CA . PHE A 1 86 ? -14.691 -1.431 -21.209 1.00 77.94 86 PHE A CA 1
ATOM 686 C C . PHE A 1 86 ? -14.849 -0.510 -22.423 1.00 77.94 86 PHE A C 1
ATOM 688 O O . PHE A 1 86 ? -14.333 -0.811 -23.499 1.00 77.94 86 PHE A O 1
ATOM 695 N N . ASP A 1 87 ? -15.565 0.608 -22.274 1.00 77.81 87 ASP A N 1
ATOM 696 C CA . ASP A 1 87 ? -15.661 1.606 -23.346 1.00 77.81 87 ASP A CA 1
ATOM 697 C C . ASP A 1 87 ? -14.274 2.209 -23.608 1.00 77.81 87 ASP A C 1
ATOM 699 O O . ASP A 1 87 ? -13.700 2.897 -22.760 1.00 77.81 87 ASP A O 1
ATOM 703 N N . GLN A 1 88 ? -13.738 1.956 -24.802 1.00 71.44 88 GLN A N 1
ATOM 704 C CA . GLN A 1 88 ? -12.432 2.435 -25.245 1.00 71.44 88 GLN A CA 1
ATOM 705 C C . GLN A 1 88 ? -12.338 3.970 -25.242 1.00 71.44 88 GLN A C 1
ATOM 707 O O . GLN A 1 88 ? -11.238 4.507 -25.143 1.00 71.44 88 GLN A O 1
ATOM 712 N N . LYS A 1 89 ? -13.471 4.688 -25.281 1.00 67.25 89 LYS A N 1
ATOM 713 C CA . LYS A 1 89 ? -13.508 6.155 -25.164 1.00 67.25 89 LYS A CA 1
ATOM 714 C C . LYS A 1 89 ? -13.259 6.671 -23.744 1.00 67.25 89 LYS A C 1
ATOM 716 O O . LYS A 1 89 ? -13.003 7.861 -23.584 1.00 67.25 89 LYS A O 1
ATOM 721 N N . GLN A 1 90 ? -13.336 5.810 -22.725 1.00 68.38 90 GLN A N 1
ATOM 722 C CA . GLN A 1 90 ? -13.006 6.170 -21.340 1.00 68.38 90 GLN A CA 1
ATOM 723 C C . GLN A 1 90 ? -11.504 6.055 -21.046 1.00 68.38 90 GLN A C 1
ATOM 725 O O . GLN A 1 90 ? -11.011 6.677 -20.104 1.00 68.38 90 GLN A O 1
ATOM 730 N N . GLY A 1 91 ? -10.760 5.291 -21.854 1.00 67.50 91 GLY A N 1
ATOM 731 C CA . GLY A 1 91 ? -9.302 5.324 -21.844 1.00 67.50 91 GLY A CA 1
ATOM 732 C C . GLY A 1 91 ? -8.840 6.651 -22.435 1.00 67.50 91 GLY A C 1
ATOM 733 O O . GLY A 1 91 ? -9.222 6.985 -23.553 1.00 67.50 91 GLY A O 1
ATOM 734 N N . GLY A 1 92 ? -8.073 7.435 -21.675 1.00 70.00 92 GLY A N 1
ATOM 735 C CA . GLY A 1 92 ? -7.621 8.761 -22.100 1.00 70.00 92 GLY A CA 1
ATOM 736 C C . GLY A 1 92 ? -7.052 8.777 -23.528 1.00 70.00 92 GLY A C 1
ATOM 737 O O . GLY A 1 92 ? -6.379 7.840 -23.953 1.00 70.00 92 GLY A O 1
ATOM 738 N N . SER A 1 93 ? -7.331 9.849 -24.273 1.00 72.25 93 SER A N 1
ATOM 739 C CA . SER A 1 93 ? -6.833 10.009 -25.642 1.00 72.25 93 SER A CA 1
ATOM 740 C C . SER A 1 93 ? -5.319 10.228 -25.638 1.00 72.25 93 SER A C 1
ATOM 742 O O . SER A 1 93 ? -4.828 11.182 -25.031 1.00 72.25 93 SER A O 1
ATOM 744 N N . PHE A 1 94 ? -4.575 9.359 -26.322 1.00 68.94 94 PHE A N 1
ATOM 745 C CA . PHE A 1 94 ? -3.159 9.585 -26.586 1.00 68.94 94 PHE A CA 1
ATOM 746 C C . PHE A 1 94 ? -3.021 10.453 -2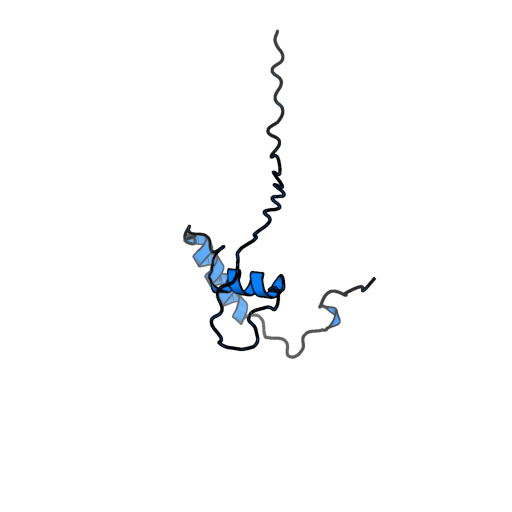7.841 1.00 68.94 94 PHE A C 1
ATOM 748 O O . PHE A 1 94 ? -3.208 9.978 -28.960 1.00 68.94 94 PHE A O 1
ATOM 755 N N . SER A 1 95 ? -2.715 11.739 -27.654 1.00 71.88 95 SER A N 1
ATOM 756 C CA . SER A 1 95 ? -2.345 12.629 -28.757 1.00 71.88 95 SER A CA 1
ATOM 757 C C . SER A 1 95 ? -0.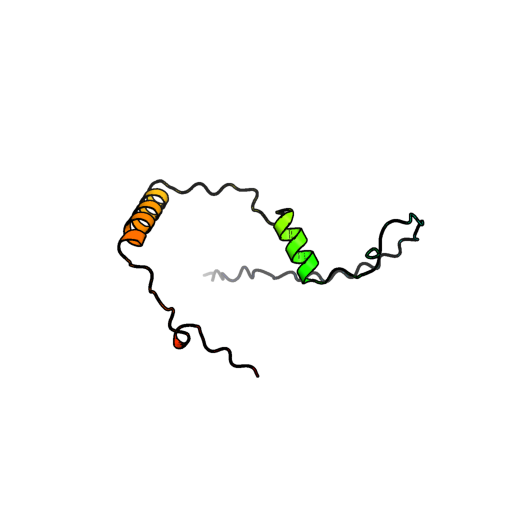867 12.429 -29.069 1.00 71.88 95 SER A C 1
ATOM 759 O O . SER A 1 95 ? -0.008 12.823 -28.281 1.00 71.88 95 SER A O 1
ATOM 761 N N . GLN A 1 96 ? -0.573 11.805 -30.206 1.00 74.56 96 GLN A N 1
ATOM 762 C CA . GLN A 1 96 ? 0.789 11.676 -30.705 1.00 74.56 96 GLN A CA 1
ATOM 763 C C . GLN A 1 96 ? 1.138 12.936 -31.503 1.00 74.56 96 GLN A C 1
ATOM 765 O O . GLN A 1 96 ? 0.566 13.164 -32.568 1.00 74.56 96 GLN A O 1
ATOM 770 N N . ASN A 1 97 ? 2.023 13.763 -30.941 1.00 55.78 97 ASN A N 1
ATOM 771 C CA . ASN A 1 97 ? 2.664 14.878 -31.644 1.00 55.78 97 ASN A CA 1
ATOM 772 C C . ASN A 1 97 ? 3.882 14.387 -32.428 1.00 55.78 97 ASN A C 1
ATOM 774 O O . ASN A 1 97 ? 4.549 13.447 -31.932 1.00 55.78 97 ASN A O 1
#

Organism: NCBI:txid1708751

Secondary structure (DSSP, 8-state):
------------------------PPPP----S-TTPPPPHHHHHHHHHHTTTT--SS--PPPHHHHHHHHHHHHHHTTSPPPSS--GGGSPP----

Foldseek 3Di:
DDDDDDDDPDDDDPPDDDDDDDDDDDDDDDDDDPPPDDQDPVNVVVVCVVVVVVPDPDDDDDDPVRVVVVVVVVVVVVVDDDDPDDDPPVVDDD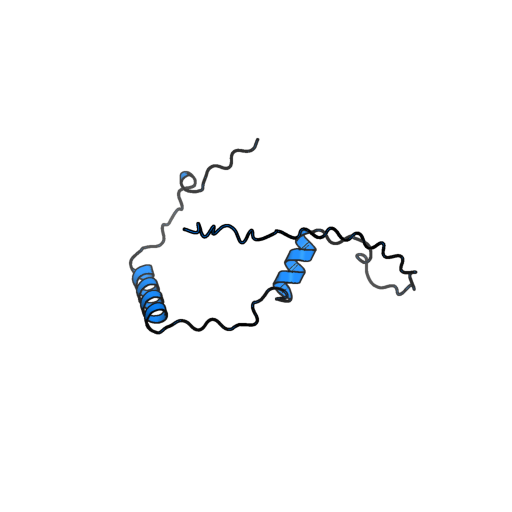DDD